Protein AF-A0A954S580-F1 (afdb_monomer_lite)

Sequence (83 aa):
MPVRSDSQTNIHDSSHYREKGFLICEKLFSENHIDALRKRMQEIAEGQHGRFPLSDIEREPNASATGWRSVRKINRCAENDPL

Radius of gyration: 18.3 Å; chains: 1; bounding box: 38×21×58 Å

Structure (mmCIF, N/CA/C/O backbone):
data_AF-A0A954S580-F1
#
_entry.id   AF-A0A954S580-F1
#
loop_
_atom_site.group_PDB
_atom_site.id
_atom_site.type_symbol
_atom_site.label_atom_id
_atom_site.label_alt_id
_atom_site.label_comp_id
_atom_site.label_asym_id
_atom_site.label_entity_id
_atom_site.label_seq_id
_atom_site.pdbx_PDB_ins_code
_atom_site.Cartn_x
_atom_site.Cartn_y
_atom_site.Cartn_z
_atom_site.occupancy
_atom_site.B_iso_or_equiv
_atom_site.auth_seq_id
_atom_site.auth_comp_id
_atom_site.auth_asym_id
_atom_site.auth_atom_id
_atom_site.pdbx_PDB_model_num
ATOM 1 N N . MET A 1 1 ? 7.760 11.291 40.547 1.00 39.59 1 MET A N 1
ATOM 2 C CA . MET A 1 1 ? 7.172 11.700 39.254 1.00 39.59 1 MET A CA 1
ATOM 3 C C . MET A 1 1 ? 6.721 10.435 38.528 1.00 39.59 1 MET A C 1
ATOM 5 O O . MET A 1 1 ? 7.570 9.808 37.909 1.00 39.59 1 MET A O 1
ATOM 9 N N . PRO A 1 2 ? 5.471 9.962 38.661 1.00 34.88 2 PRO A N 1
ATOM 10 C CA . PRO A 1 2 ? 5.026 8.820 37.878 1.00 34.88 2 PRO A CA 1
ATOM 11 C C . PRO A 1 2 ? 4.528 9.290 36.508 1.00 34.88 2 PRO A C 1
ATOM 13 O O . PRO A 1 2 ? 3.673 10.170 36.400 1.00 34.88 2 PRO A O 1
ATOM 16 N N . VAL A 1 3 ? 5.133 8.708 35.476 1.00 44.50 3 VAL A N 1
ATOM 17 C CA . VAL A 1 3 ? 4.790 8.838 34.059 1.00 44.50 3 VAL A CA 1
ATOM 18 C C . VAL A 1 3 ? 3.362 8.327 33.861 1.00 44.50 3 VAL A C 1
ATOM 20 O O . VAL A 1 3 ? 3.013 7.256 34.355 1.00 44.50 3 VAL A O 1
ATOM 23 N N . ARG A 1 4 ? 2.517 9.126 33.198 1.00 42.19 4 ARG A N 1
ATOM 24 C CA . ARG A 1 4 ? 1.114 8.780 32.953 1.00 42.19 4 ARG A CA 1
ATOM 25 C C . ARG A 1 4 ? 1.021 7.545 32.056 1.00 42.19 4 ARG A C 1
ATOM 27 O O . ARG A 1 4 ? 1.578 7.518 30.963 1.00 42.19 4 ARG A O 1
ATOM 34 N N . SER A 1 5 ? 0.313 6.571 32.613 1.00 45.81 5 SER A N 1
ATOM 35 C CA . SER A 1 5 ? -0.080 5.272 32.086 1.00 45.81 5 SER A CA 1
ATOM 36 C C . SER A 1 5 ? -0.868 5.385 30.778 1.00 45.81 5 SER A C 1
ATOM 38 O O . SER A 1 5 ? -1.735 6.244 30.627 1.00 45.81 5 SER A O 1
ATOM 40 N N . ASP A 1 6 ? -0.466 4.513 29.857 1.00 43.59 6 ASP A N 1
ATOM 41 C CA . ASP A 1 6 ? -1.253 3.751 28.891 1.00 43.59 6 ASP A CA 1
ATOM 42 C C . ASP A 1 6 ? -2.386 4.471 28.159 1.00 43.59 6 ASP A C 1
ATOM 44 O O . ASP A 1 6 ? -3.479 4.718 28.667 1.00 43.59 6 ASP A O 1
ATOM 48 N N . SER A 1 7 ? -2.110 4.707 26.879 1.00 48.16 7 SER A N 1
ATOM 49 C CA . SER A 1 7 ? -3.060 4.957 25.805 1.00 48.16 7 SER A CA 1
ATOM 50 C C . SER A 1 7 ? -4.196 3.928 25.847 1.00 48.16 7 SER A C 1
ATOM 52 O O . SER A 1 7 ? -4.106 2.863 25.239 1.00 48.16 7 SER A O 1
ATOM 54 N N . GLN A 1 8 ? -5.274 4.240 26.564 1.00 44.06 8 GLN A N 1
ATOM 55 C CA . GLN A 1 8 ? -6.523 3.496 26.486 1.00 44.06 8 GLN A CA 1
ATOM 56 C C . GLN A 1 8 ? -7.028 3.571 25.046 1.00 44.06 8 GLN A C 1
ATOM 58 O O . GLN A 1 8 ? -7.586 4.577 24.609 1.00 44.06 8 GLN A O 1
ATOM 63 N N . THR A 1 9 ? -6.822 2.497 24.291 1.00 50.47 9 THR A N 1
ATOM 64 C CA . THR A 1 9 ? -7.606 2.227 23.092 1.00 50.47 9 THR A CA 1
ATOM 65 C C . THR A 1 9 ? -9.035 2.022 23.589 1.00 50.47 9 THR A C 1
ATOM 67 O O . THR A 1 9 ? -9.368 0.965 24.119 1.00 50.47 9 THR A O 1
ATOM 70 N N . ASN A 1 10 ? -9.858 3.070 23.527 1.00 51.22 10 ASN A N 1
ATOM 71 C CA . ASN A 1 10 ? -11.267 3.027 23.916 1.00 51.22 10 ASN A CA 1
ATOM 72 C C . ASN A 1 10 ? -12.043 2.181 22.892 1.00 51.22 10 ASN A C 1
ATOM 74 O O . ASN A 1 10 ? -12.768 2.696 22.047 1.00 51.22 10 ASN A O 1
ATOM 78 N N . ILE A 1 11 ? -11.874 0.859 22.946 1.00 55.44 11 ILE A N 1
ATOM 79 C CA . ILE A 1 11 ? -12.696 -0.100 22.205 1.00 55.44 11 ILE A CA 1
ATOM 80 C C . ILE A 1 11 ? -13.971 -0.319 23.025 1.00 55.44 11 ILE A C 1
ATOM 82 O O . ILE A 1 11 ? -14.179 -1.364 23.634 1.00 55.44 11 ILE A O 1
ATOM 86 N N . HIS A 1 12 ? -14.815 0.706 23.091 1.00 54.56 12 HIS A N 1
ATOM 87 C CA . HIS A 1 12 ? -16.114 0.646 23.759 1.00 54.56 12 HIS A CA 1
ATOM 88 C C . HIS A 1 12 ? -17.233 1.046 22.800 1.00 54.56 12 HIS A C 1
ATOM 90 O O . HIS A 1 12 ? -18.037 1.914 23.113 1.00 54.56 12 HIS A O 1
ATOM 96 N N . ASP A 1 13 ? -17.303 0.413 21.624 1.00 65.75 13 ASP A N 1
ATOM 97 C CA . ASP A 1 13 ? -18.413 0.699 20.710 1.00 65.75 13 ASP A CA 1
ATOM 98 C C . ASP A 1 13 ? -18.887 -0.492 19.869 1.00 65.75 13 ASP A C 1
ATOM 100 O O . ASP A 1 13 ? -19.125 -0.423 18.662 1.00 65.75 13 ASP A O 1
ATOM 104 N N . SER A 1 14 ? -19.057 -1.639 20.531 1.00 72.81 14 SER A N 1
ATOM 105 C CA . SER A 1 14 ? -19.709 -2.801 19.916 1.00 72.81 14 SER A CA 1
ATOM 106 C C . SER A 1 14 ? -21.129 -2.481 19.417 1.00 72.81 14 SER A C 1
ATOM 108 O O . SER A 1 14 ? -21.595 -3.120 18.474 1.00 72.81 14 SER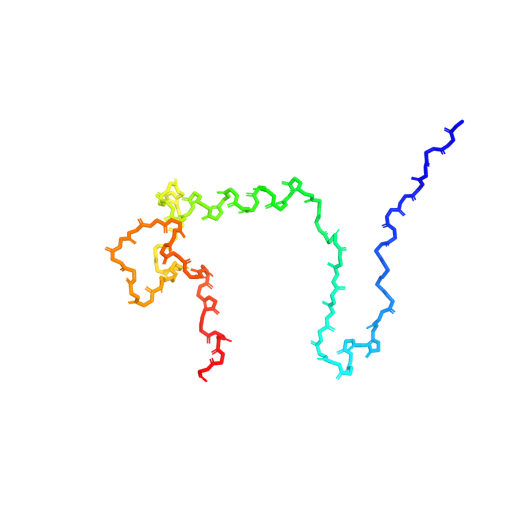 A O 1
ATOM 110 N N . SER A 1 15 ? -21.797 -1.479 20.000 1.00 80.31 15 SER A N 1
ATOM 111 C CA . SER A 1 15 ? -23.058 -0.898 19.523 1.00 80.31 15 SER A CA 1
ATOM 112 C C . SER A 1 15 ? -22.922 -0.237 18.153 1.00 80.31 15 SER A C 1
ATOM 114 O O . SER A 1 15 ? -23.654 -0.611 17.237 1.00 80.31 15 SER A O 1
ATOM 116 N N . HIS A 1 16 ? -21.971 0.684 17.976 1.00 83.62 16 HIS A N 1
ATOM 117 C CA . HIS A 1 16 ? -21.765 1.374 16.704 1.00 83.62 16 HIS A CA 1
ATOM 118 C C . HIS A 1 16 ? -21.358 0.414 15.594 1.00 83.62 16 HIS A C 1
ATOM 120 O O . HIS A 1 16 ? -21.875 0.520 14.487 1.00 83.62 16 HIS A O 1
ATOM 126 N N . TYR A 1 17 ? -20.521 -0.586 15.890 1.00 86.75 17 TYR A N 1
ATOM 127 C CA . TYR A 1 17 ? -20.197 -1.611 14.897 1.00 86.75 17 TYR A CA 1
ATOM 128 C C . TYR A 1 17 ? -21.435 -2.383 14.432 1.00 86.75 17 TYR A C 1
ATOM 130 O O . TYR A 1 17 ? -21.622 -2.585 13.236 1.00 86.75 17 TYR A O 1
ATOM 138 N N . ARG A 1 18 ? -22.305 -2.797 15.363 1.00 88.31 18 ARG A N 1
ATOM 139 C CA . ARG A 1 18 ? -23.540 -3.520 15.021 1.00 88.31 18 ARG A CA 1
ATOM 140 C C . ARG A 1 18 ? -24.513 -2.667 14.210 1.00 88.31 18 ARG A C 1
ATOM 142 O O . ARG A 1 18 ? -25.181 -3.206 13.338 1.00 88.31 18 ARG A O 1
ATOM 149 N N . GLU A 1 19 ? -24.616 -1.373 14.509 1.00 91.94 19 GLU A N 1
ATOM 150 C CA . GLU A 1 19 ? -25.563 -0.473 13.840 1.00 91.94 19 GLU A CA 1
ATOM 151 C C . GLU A 1 19 ? -25.037 0.051 12.496 1.00 91.94 19 GLU A C 1
ATOM 153 O O . GLU A 1 19 ? -25.785 0.138 11.526 1.00 91.94 19 GLU A O 1
ATOM 158 N N . LYS A 1 20 ? -23.755 0.427 12.436 1.00 89.31 20 LYS A N 1
ATOM 159 C CA . LYS A 1 20 ? -23.146 1.111 11.285 1.00 89.31 20 LYS A CA 1
ATOM 160 C C . LYS A 1 20 ? -22.283 0.200 10.414 1.00 89.31 20 LYS A C 1
ATOM 162 O O . LYS A 1 20 ? -21.968 0.574 9.289 1.00 89.31 20 LYS A O 1
ATOM 167 N N . GLY A 1 21 ? -21.889 -0.973 10.911 1.00 89.00 21 GLY A N 1
ATOM 168 C CA . GLY A 1 21 ? -21.055 -1.938 10.187 1.00 89.00 21 GLY A CA 1
ATOM 169 C C . GLY A 1 21 ? -19.559 -1.603 10.145 1.00 89.00 21 GLY A C 1
ATOM 170 O O . GLY A 1 21 ? -18.802 -2.323 9.498 1.00 89.00 21 GLY A O 1
ATOM 171 N N . PHE A 1 22 ? -19.106 -0.542 10.822 1.00 86.62 22 PHE A N 1
ATOM 172 C CA . PHE A 1 22 ? -17.693 -0.150 10.880 1.00 86.62 22 PHE A CA 1
ATOM 173 C C . PHE A 1 22 ? -17.300 0.382 12.264 1.00 86.62 22 PHE A C 1
ATOM 175 O O . PHE A 1 22 ? -18.156 0.688 13.086 1.00 86.62 22 PHE A O 1
ATOM 182 N N . LEU A 1 23 ? -15.993 0.460 12.529 1.00 89.19 23 LEU A N 1
ATOM 183 C CA . LEU A 1 23 ? -15.402 1.067 13.725 1.00 89.19 23 LEU A CA 1
ATOM 184 C C . LEU A 1 23 ? -14.244 1.966 13.302 1.00 89.19 23 LEU A C 1
ATOM 186 O O . LEU A 1 23 ? -13.425 1.568 12.474 1.00 89.19 23 LEU A O 1
ATOM 190 N N . ILE A 1 24 ? -14.160 3.157 13.892 1.00 85.50 24 ILE A N 1
ATOM 191 C CA . ILE A 1 24 ? -13.030 4.067 13.694 1.00 85.50 24 ILE A CA 1
ATOM 192 C C . ILE A 1 24 ? -12.098 3.923 14.895 1.00 85.50 24 ILE A C 1
ATOM 194 O O . ILE A 1 24 ? -12.444 4.302 16.010 1.00 85.50 24 ILE A O 1
ATOM 198 N N . CYS A 1 25 ? -10.908 3.372 14.660 1.00 85.06 25 CYS A N 1
ATOM 199 C CA . CYS A 1 25 ? -9.874 3.231 15.680 1.00 85.06 25 CYS A CA 1
ATOM 200 C C . CYS A 1 25 ? -8.780 4.274 15.453 1.00 85.06 25 CYS A C 1
ATOM 202 O O . CYS A 1 25 ? -7.929 4.119 14.573 1.00 85.06 25 CYS A O 1
ATOM 204 N N . GLU A 1 26 ? -8.781 5.331 16.259 1.00 85.56 26 GLU A N 1
ATOM 205 C CA . GLU A 1 26 ? -7.708 6.321 16.234 1.00 85.56 26 GLU A CA 1
ATOM 206 C C . GLU A 1 26 ? -6.415 5.740 16.818 1.00 85.56 26 GLU A C 1
ATOM 208 O O . GLU A 1 26 ? -6.437 5.025 17.821 1.00 85.56 26 GLU A O 1
ATOM 213 N N . LYS A 1 27 ? -5.271 6.070 16.201 1.00 86.69 27 LYS A N 1
ATOM 214 C CA . LYS A 1 27 ? -3.925 5.679 16.669 1.00 86.69 27 LYS A CA 1
ATOM 215 C C . LYS A 1 27 ? -3.753 4.167 16.886 1.00 86.69 27 LYS A C 1
ATOM 217 O O . LYS A 1 27 ? -3.030 3.746 17.785 1.00 86.69 27 LYS A O 1
ATOM 222 N N . LEU A 1 28 ? -4.391 3.351 16.038 1.00 89.56 28 LEU A N 1
ATOM 223 C CA . LEU A 1 28 ? -4.252 1.888 16.062 1.00 89.56 28 LEU A CA 1
ATOM 224 C C . LEU A 1 28 ? -2.790 1.437 15.897 1.00 89.56 28 LEU A C 1
ATOM 226 O O . LEU A 1 28 ? -2.369 0.437 16.473 1.00 89.56 28 LEU A O 1
ATOM 230 N N . PHE A 1 29 ? -2.012 2.203 15.133 1.00 90.81 29 PHE A N 1
ATOM 231 C CA . PHE A 1 29 ? -0.576 2.031 14.975 1.00 90.81 29 PHE A CA 1
ATOM 232 C C . PHE A 1 29 ? 0.160 3.288 15.4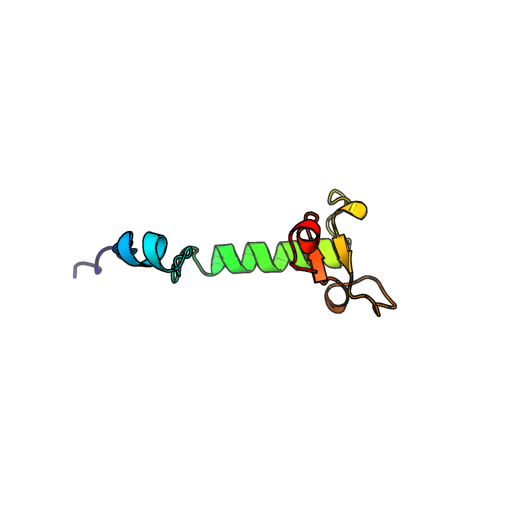39 1.00 90.81 29 PHE A C 1
ATOM 234 O O . PHE A 1 29 ? -0.368 4.397 15.360 1.00 90.81 29 PHE A O 1
ATOM 241 N N . SER A 1 30 ? 1.400 3.114 15.895 1.00 92.88 30 SER A N 1
ATOM 242 C CA . SER A 1 30 ? 2.316 4.236 16.104 1.00 92.88 30 SER A CA 1
ATOM 243 C C . SER A 1 30 ? 2.718 4.862 14.765 1.00 92.88 30 SER A C 1
ATOM 245 O O . SER A 1 30 ? 2.763 4.173 13.744 1.00 92.88 30 SER A O 1
ATOM 247 N N . GLU A 1 31 ? 3.083 6.146 14.777 1.00 92.25 31 GLU A N 1
ATOM 248 C CA . GLU A 1 31 ? 3.527 6.858 13.567 1.00 92.25 31 GLU A CA 1
ATOM 249 C C . GLU A 1 31 ? 4.697 6.148 12.873 1.00 92.25 31 GLU A C 1
ATOM 251 O O . GLU A 1 31 ? 4.666 5.962 11.663 1.00 92.25 31 GLU A O 1
ATOM 256 N N . ASN A 1 32 ? 5.658 5.608 13.634 1.00 94.75 32 ASN A N 1
ATOM 257 C CA . ASN A 1 32 ? 6.779 4.847 13.069 1.00 94.75 32 ASN A CA 1
ATOM 258 C C . ASN A 1 32 ? 6.321 3.633 12.236 1.00 94.75 32 ASN A C 1
ATOM 260 O O . ASN A 1 32 ? 6.923 3.326 11.207 1.00 94.75 32 ASN A O 1
ATOM 264 N N . HIS A 1 33 ? 5.270 2.926 12.669 1.00 92.44 33 HIS A N 1
ATOM 265 C CA . HIS A 1 33 ? 4.718 1.808 11.901 1.00 92.44 33 HIS A CA 1
ATOM 266 C C . HIS A 1 33 ? 3.999 2.298 10.641 1.00 92.44 33 HIS A C 1
ATOM 268 O O . HIS A 1 33 ? 4.138 1.682 9.583 1.00 92.44 33 HIS A O 1
ATOM 274 N N . ILE A 1 34 ? 3.267 3.411 10.733 1.00 92.75 34 ILE A N 1
ATOM 275 C CA . ILE A 1 34 ? 2.608 4.018 9.572 1.00 92.75 34 ILE A CA 1
ATOM 276 C C . ILE A 1 34 ? 3.648 4.484 8.546 1.00 92.75 34 ILE A C 1
ATOM 278 O O . ILE A 1 34 ? 3.494 4.214 7.356 1.00 92.75 34 ILE A O 1
ATOM 282 N N . ASP A 1 35 ? 4.733 5.117 8.982 1.00 93.94 35 ASP A N 1
ATOM 283 C CA . ASP A 1 35 ? 5.792 5.596 8.094 1.00 93.94 35 ASP A CA 1
ATOM 284 C C . ASP A 1 35 ? 6.543 4.449 7.416 1.00 93.94 35 ASP A C 1
ATOM 286 O O . ASP A 1 35 ? 6.821 4.516 6.217 1.00 93.94 35 ASP A O 1
ATOM 290 N N . ALA A 1 36 ? 6.796 3.351 8.136 1.00 91.94 36 ALA A N 1
ATOM 291 C CA . ALA A 1 36 ? 7.356 2.141 7.540 1.00 91.94 36 ALA A CA 1
ATOM 292 C C . ALA A 1 36 ? 6.442 1.567 6.440 1.00 91.94 36 ALA A C 1
ATOM 294 O O . ALA A 1 36 ? 6.928 1.175 5.377 1.00 91.94 36 ALA A O 1
ATOM 295 N N . LEU A 1 37 ? 5.122 1.557 6.660 1.00 89.69 37 LEU A N 1
ATOM 296 C CA . LEU A 1 37 ? 4.149 1.126 5.652 1.00 89.69 37 LEU A CA 1
ATOM 297 C C . LEU A 1 37 ? 4.125 2.069 4.446 1.00 89.69 37 LEU A C 1
ATOM 299 O O . LEU A 1 37 ? 4.203 1.597 3.313 1.00 89.69 37 LEU A O 1
ATOM 303 N N . ARG A 1 38 ? 4.083 3.389 4.670 1.00 89.12 38 ARG A N 1
ATOM 304 C C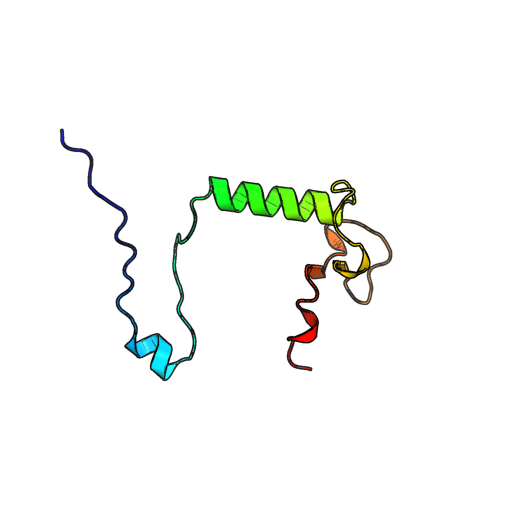A . ARG A 1 38 ? 4.125 4.402 3.600 1.00 89.12 38 ARG A CA 1
ATOM 305 C C . ARG A 1 38 ? 5.369 4.243 2.734 1.00 89.12 38 ARG A C 1
ATOM 307 O O . ARG A 1 38 ? 5.252 4.169 1.513 1.00 89.12 38 ARG A O 1
ATOM 314 N N . LYS A 1 39 ? 6.539 4.122 3.368 1.00 90.44 39 LYS A N 1
ATOM 315 C CA . LYS A 1 39 ? 7.812 3.915 2.672 1.00 90.44 39 LYS A CA 1
ATOM 316 C C . LYS A 1 39 ? 7.772 2.649 1.822 1.00 90.44 39 LYS A C 1
ATOM 318 O O . LYS A 1 39 ? 8.122 2.687 0.648 1.00 90.44 39 LYS A O 1
ATOM 323 N N . ARG A 1 40 ? 7.282 1.541 2.380 1.00 88.94 40 ARG A N 1
ATOM 324 C CA . ARG A 1 40 ? 7.188 0.277 1.646 1.00 88.94 40 ARG A CA 1
ATOM 325 C C . ARG A 1 40 ? 6.240 0.363 0.452 1.00 88.94 40 ARG A C 1
ATOM 327 O O . ARG A 1 40 ? 6.543 -0.184 -0.604 1.00 88.94 40 ARG A O 1
ATOM 334 N N . MET A 1 41 ? 5.103 1.042 0.598 1.00 86.56 41 MET A N 1
ATOM 335 C CA . MET A 1 41 ? 4.180 1.255 -0.521 1.00 86.56 41 MET A CA 1
ATOM 336 C C . MET A 1 41 ? 4.830 2.095 -1.628 1.00 86.56 41 MET A C 1
ATOM 338 O O . MET A 1 41 ? 4.663 1.772 -2.804 1.00 86.56 41 MET A O 1
ATOM 342 N N . GLN A 1 42 ? 5.614 3.114 -1.267 1.00 87.56 42 GLN A N 1
ATOM 343 C CA . GLN A 1 42 ? 6.386 3.899 -2.227 1.00 87.56 42 GLN A CA 1
ATOM 344 C C . GLN A 1 42 ? 7.426 3.037 -2.960 1.00 87.56 42 GLN A C 1
ATOM 346 O O . GLN A 1 42 ? 7.445 3.031 -4.187 1.00 87.56 42 GLN A O 1
ATOM 351 N N . GLU A 1 43 ? 8.224 2.249 -2.235 1.00 89.00 43 GLU A N 1
ATOM 352 C CA . GLU A 1 43 ? 9.221 1.338 -2.820 1.00 89.00 43 GLU A CA 1
ATOM 353 C C . GLU A 1 43 ? 8.580 0.320 -3.784 1.00 89.00 43 GLU A C 1
ATOM 355 O O . GLU A 1 43 ? 9.130 0.028 -4.847 1.00 89.00 43 GLU A O 1
ATOM 360 N N . ILE A 1 44 ? 7.402 -0.217 -3.443 1.00 87.44 44 ILE A N 1
ATOM 361 C CA . ILE A 1 44 ? 6.639 -1.117 -4.323 1.00 87.44 44 ILE A CA 1
ATOM 362 C C . ILE A 1 44 ? 6.206 -0.384 -5.595 1.00 87.44 44 ILE A C 1
ATOM 364 O O . ILE A 1 44 ? 6.433 -0.879 -6.699 1.00 87.44 44 ILE A O 1
ATOM 368 N N . ALA A 1 45 ? 5.610 0.798 -5.456 1.00 83.88 45 ALA A N 1
ATOM 369 C CA . ALA A 1 45 ? 5.109 1.566 -6.590 1.00 83.88 45 ALA A CA 1
ATOM 370 C C . ALA A 1 45 ? 6.222 2.068 -7.522 1.00 83.88 45 ALA A C 1
ATOM 372 O O . ALA A 1 45 ? 6.019 2.196 -8.729 1.00 83.88 45 ALA A O 1
ATOM 373 N N . GLU A 1 46 ? 7.402 2.341 -6.968 1.00 86.50 46 GLU A N 1
ATOM 374 C CA . GLU A 1 46 ? 8.609 2.702 -7.713 1.00 86.50 46 GLU A CA 1
ATOM 375 C C . GLU A 1 46 ? 9.323 1.479 -8.315 1.00 86.50 46 GLU A C 1
ATOM 377 O O . GLU A 1 46 ? 10.332 1.632 -8.999 1.00 86.50 46 GLU A O 1
ATOM 382 N N . GLY A 1 47 ? 8.817 0.260 -8.088 1.00 80.62 47 GLY A N 1
ATOM 383 C CA . GLY A 1 47 ? 9.424 -0.976 -8.587 1.00 80.62 47 GLY A CA 1
ATOM 384 C C . GLY A 1 47 ? 10.740 -1.345 -7.893 1.00 80.62 47 GLY A C 1
ATOM 385 O O . GLY A 1 47 ? 11.451 -2.235 -8.352 1.00 80.62 47 GLY A O 1
ATOM 386 N N . GLN A 1 48 ? 11.068 -0.690 -6.778 1.00 82.88 48 GLN A N 1
ATOM 387 C CA . GLN A 1 48 ? 12.272 -0.946 -5.980 1.00 82.88 48 GLN A CA 1
ATOM 388 C C . GLN A 1 48 ? 12.131 -2.211 -5.130 1.00 82.88 48 GLN A C 1
ATOM 390 O O . GLN A 1 48 ? 13.120 -2.821 -4.722 1.00 82.88 48 GLN A O 1
ATOM 395 N N . HIS A 1 49 ? 10.898 -2.655 -4.897 1.00 74.25 49 HIS A N 1
ATOM 396 C CA . HIS A 1 49 ? 10.620 -3.882 -4.172 1.00 74.25 49 HIS A CA 1
ATOM 397 C C . HIS A 1 49 ? 10.542 -5.072 -5.145 1.00 74.25 49 HIS A C 1
ATOM 399 O O . HIS A 1 49 ? 9.462 -5.593 -5.411 1.00 74.25 49 HIS A O 1
ATOM 405 N N .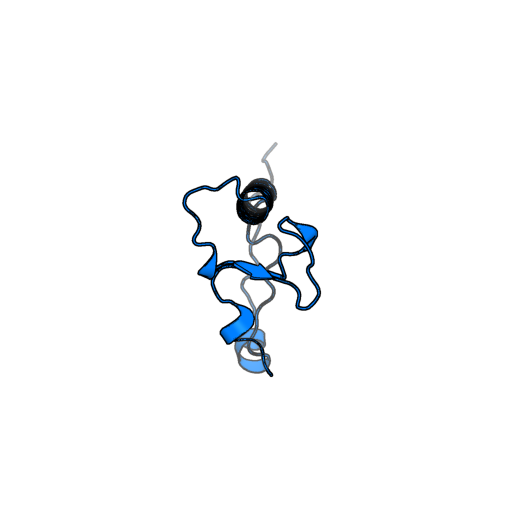 GLY A 1 50 ? 11.694 -5.541 -5.645 1.00 64.38 50 GLY A N 1
ATOM 406 C CA . GLY A 1 50 ? 11.834 -6.569 -6.703 1.00 64.38 50 GLY A CA 1
ATOM 407 C C . GLY A 1 50 ? 11.219 -7.961 -6.446 1.00 64.38 50 GLY A C 1
ATOM 408 O O . GLY A 1 50 ? 11.462 -8.891 -7.207 1.00 64.38 50 GLY A O 1
ATOM 409 N N . ARG A 1 51 ? 10.435 -8.125 -5.375 1.00 78.56 51 ARG A N 1
ATOM 410 C CA . ARG A 1 51 ? 9.641 -9.326 -5.058 1.00 78.56 51 ARG A CA 1
ATOM 411 C C . ARG A 1 51 ? 8.127 -9.091 -5.069 1.00 78.56 51 ARG A C 1
ATOM 413 O O . ARG A 1 51 ? 7.390 -10.053 -4.890 1.00 78.56 51 ARG A O 1
ATOM 420 N N . PHE A 1 52 ? 7.657 -7.849 -5.203 1.00 82.75 52 PHE A N 1
ATOM 421 C CA . PHE A 1 52 ? 6.222 -7.578 -5.228 1.00 82.75 52 PHE A CA 1
ATOM 422 C C . PHE A 1 52 ? 5.666 -7.860 -6.635 1.00 82.75 52 PHE A C 1
ATOM 424 O O . PHE A 1 52 ? 6.216 -7.324 -7.603 1.00 82.75 52 PHE A O 1
ATOM 431 N N . PRO A 1 53 ? 4.624 -8.697 -6.791 1.00 83.81 53 PRO A N 1
ATOM 432 C CA . PRO A 1 53 ? 4.092 -9.028 -8.107 1.00 83.81 53 PRO A CA 1
ATOM 433 C C . PRO A 1 53 ? 3.496 -7.793 -8.783 1.00 83.81 53 PRO A C 1
ATOM 435 O O . PRO A 1 53 ? 2.628 -7.127 -8.226 1.00 83.81 53 PRO A O 1
ATOM 438 N N . LEU A 1 54 ? 3.921 -7.498 -10.015 1.00 80.19 54 LEU A N 1
ATOM 439 C CA . LEU A 1 54 ? 3.357 -6.379 -10.781 1.00 80.19 54 LEU A CA 1
ATOM 440 C C . LEU A 1 54 ? 1.858 -6.558 -11.061 1.00 80.19 54 LEU A C 1
ATOM 442 O O . LEU A 1 54 ? 1.153 -5.562 -11.180 1.00 80.19 54 LEU A O 1
ATOM 446 N N . SER A 1 55 ? 1.379 -7.805 -11.138 1.00 81.81 55 SER A N 1
ATOM 447 C CA . SER A 1 55 ? -0.045 -8.151 -11.267 1.00 81.81 55 SER A CA 1
ATOM 448 C C . SER A 1 55 ? -0.889 -7.682 -10.087 1.00 81.81 55 SER A C 1
ATOM 450 O O . SER A 1 55 ? -2.091 -7.492 -10.233 1.00 81.81 55 SER A O 1
ATOM 452 N N . ASP A 1 56 ? -0.258 -7.495 -8.929 1.00 85.94 56 ASP A N 1
ATOM 453 C CA . ASP A 1 56 ? -0.929 -7.103 -7.697 1.00 85.94 56 ASP A CA 1
ATOM 454 C C . ASP A 1 56 ? -0.875 -5.581 -7.502 1.00 85.94 56 ASP A C 1
ATOM 456 O O . ASP A 1 56 ? -1.336 -5.086 -6.475 1.00 85.94 56 ASP A O 1
ATOM 460 N N . ILE A 1 57 ? -0.309 -4.831 -8.460 1.00 86.12 57 ILE A N 1
ATOM 461 C CA . ILE A 1 57 ? -0.292 -3.365 -8.481 1.00 86.12 57 ILE A CA 1
ATOM 462 C C . ILE A 1 57 ? -1.332 -2.873 -9.483 1.00 86.12 57 ILE A C 1
ATOM 464 O O . ILE A 1 57 ? -1.213 -3.078 -10.691 1.00 86.12 57 ILE A O 1
ATOM 468 N N . GLU A 1 58 ? -2.307 -2.130 -8.985 1.00 87.56 58 GLU A N 1
ATOM 469 C CA . GLU A 1 58 ? -3.377 -1.549 -9.780 1.00 87.56 58 GLU A CA 1
ATOM 470 C C . GLU A 1 58 ? -3.111 -0.067 -10.011 1.00 87.56 58 GLU A C 1
ATOM 472 O O . GLU A 1 58 ? -2.783 0.684 -9.085 1.00 87.56 58 GLU A O 1
ATOM 477 N N . ARG A 1 59 ? -3.252 0.368 -11.262 1.00 87.44 59 ARG A N 1
ATOM 478 C CA . ARG A 1 59 ? -2.905 1.726 -11.681 1.00 87.44 59 ARG A CA 1
ATOM 479 C C . ARG A 1 59 ? -4.135 2.565 -11.966 1.00 87.44 59 ARG A C 1
ATOM 481 O O . ARG A 1 59 ? -5.204 2.040 -12.267 1.00 87.44 59 ARG A O 1
ATOM 488 N N . GLU A 1 60 ? -3.959 3.877 -11.902 1.00 87.25 60 GLU A N 1
ATOM 489 C CA . GLU A 1 60 ? -4.973 4.810 -12.372 1.00 87.25 60 GLU A CA 1
ATOM 490 C C . GLU A 1 60 ? -5.291 4.558 -13.858 1.00 87.25 60 GLU A C 1
ATOM 492 O O . GLU A 1 60 ? -4.361 4.326 -14.637 1.00 87.25 60 GLU A O 1
ATOM 497 N N . PRO A 1 61 ? -6.567 4.646 -14.290 1.00 81.75 61 PRO A N 1
ATOM 498 C CA . PRO A 1 61 ? -6.969 4.338 -15.668 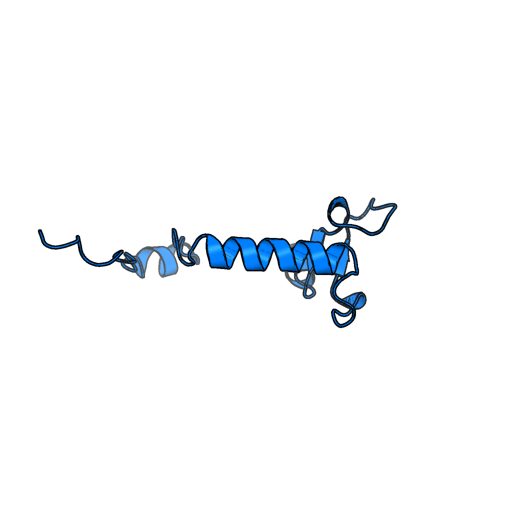1.00 81.75 61 PRO A CA 1
ATOM 499 C C . PRO A 1 61 ? -6.211 5.139 -16.736 1.00 81.75 61 PRO A C 1
ATOM 501 O O . PRO A 1 61 ? -6.003 4.661 -17.846 1.00 81.75 61 PRO A O 1
ATOM 504 N N . ASN A 1 62 ? -5.771 6.349 -16.379 1.00 84.25 62 ASN A N 1
ATOM 505 C CA . ASN A 1 62 ? -5.073 7.280 -17.268 1.00 84.25 62 ASN A CA 1
ATOM 506 C C . ASN A 1 62 ? -3.563 7.363 -16.986 1.00 84.25 62 ASN A C 1
ATOM 508 O O . ASN A 1 62 ? -2.896 8.301 -17.426 1.00 84.25 62 ASN A O 1
ATOM 512 N N . ALA A 1 63 ? -3.008 6.427 -16.215 1.00 84.62 63 ALA A N 1
ATOM 513 C CA . ALA A 1 63 ? -1.590 6.424 -15.903 1.00 84.62 63 ALA A CA 1
ATOM 514 C C . ALA A 1 63 ? -0.741 6.122 -17.147 1.00 84.62 63 ALA A C 1
ATOM 516 O O . ALA A 1 63 ? -0.740 5.008 -17.664 1.00 84.62 63 ALA A O 1
ATOM 517 N N . SER A 1 64 ? 0.053 7.101 -17.580 1.00 71.38 64 SER A N 1
ATOM 518 C CA . SER A 1 64 ? 0.980 6.960 -18.710 1.00 71.38 64 SER A CA 1
ATOM 519 C C . SER A 1 64 ? 2.345 6.374 -18.329 1.00 71.38 64 SER A C 1
ATOM 521 O O . SER A 1 64 ? 3.105 5.976 -19.208 1.00 71.38 64 SER A O 1
ATOM 523 N N . ALA A 1 65 ? 2.674 6.311 -17.034 1.00 71.62 65 ALA A N 1
ATOM 524 C CA . ALA A 1 65 ? 3.979 5.870 -16.546 1.00 71.62 65 ALA A CA 1
ATOM 525 C C . ALA A 1 65 ? 3.882 5.053 -15.250 1.00 71.62 65 ALA A C 1
ATOM 527 O O . ALA A 1 65 ? 2.914 5.150 -14.497 1.00 71.62 65 ALA A O 1
ATOM 528 N N . THR A 1 66 ? 4.910 4.250 -14.974 1.00 73.75 66 THR A N 1
ATOM 529 C CA . THR A 1 66 ? 5.142 3.590 -13.679 1.00 73.75 66 THR A CA 1
ATOM 530 C C . THR A 1 66 ? 5.601 4.588 -12.620 1.00 73.75 66 THR A C 1
ATOM 532 O O . THR A 1 66 ? 6.430 5.446 -12.912 1.00 73.75 66 THR A O 1
ATOM 535 N N . GLY A 1 67 ? 5.119 4.44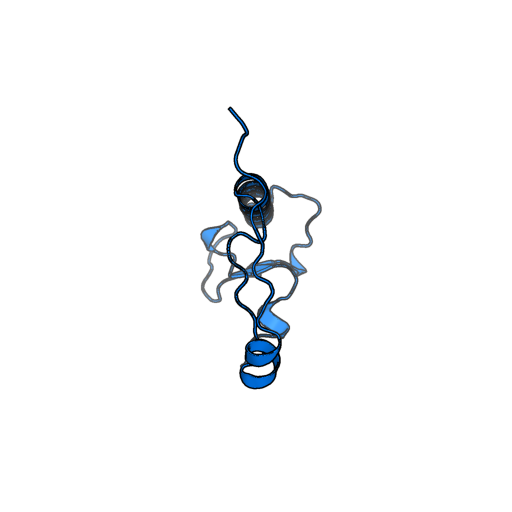0 -11.387 1.00 78.50 67 GLY A N 1
ATOM 536 C CA . GLY A 1 67 ? 5.606 5.191 -10.232 1.00 78.50 67 GLY A CA 1
ATOM 537 C C . GLY A 1 67 ? 4.528 5.406 -9.177 1.00 78.50 67 GLY A C 1
ATOM 538 O O . GLY A 1 67 ? 3.352 5.141 -9.401 1.00 78.50 67 GLY A O 1
ATOM 539 N N . TRP A 1 68 ? 4.920 5.955 -8.028 1.00 82.06 68 TRP A N 1
ATOM 540 C CA . TRP A 1 68 ? 4.013 6.227 -6.905 1.00 82.06 68 TRP A CA 1
ATOM 541 C C . TRP A 1 68 ? 2.714 6.942 -7.302 1.00 82.06 68 TRP A C 1
ATOM 543 O O . TRP A 1 68 ? 1.633 6.563 -6.867 1.00 82.06 68 TRP A O 1
ATOM 553 N N . ARG A 1 69 ? 2.807 7.943 -8.184 1.00 83.94 69 ARG A N 1
ATOM 554 C CA . ARG A 1 69 ? 1.657 8.755 -8.616 1.00 83.94 69 ARG A CA 1
ATOM 555 C C . ARG A 1 69 ? 0.683 8.034 -9.546 1.00 83.94 69 ARG A C 1
ATOM 557 O O . ARG A 1 69 ? -0.393 8.563 -9.789 1.00 83.94 69 ARG A O 1
ATOM 564 N N . SER A 1 70 ? 1.068 6.891 -10.109 1.00 84.81 70 SER A N 1
ATOM 565 C CA . SER A 1 70 ? 0.195 6.108 -10.981 1.00 84.81 70 SER A CA 1
ATOM 566 C C . SER A 1 70 ? -0.446 4.917 -10.293 1.00 84.81 70 SER A C 1
ATOM 568 O O . SER A 1 70 ? -1.300 4.282 -10.906 1.00 84.81 70 SER A O 1
ATOM 570 N N . VAL A 1 71 ? -0.061 4.602 -9.055 1.00 87.31 71 VAL A N 1
ATOM 571 C CA . VAL A 1 71 ? -0.644 3.495 -8.296 1.00 87.31 71 VAL A CA 1
ATOM 572 C C . VAL A 1 71 ? -1.925 3.961 -7.619 1.00 87.31 71 VAL A C 1
ATOM 574 O O . VAL A 1 71 ? -1.913 4.891 -6.819 1.00 87.31 71 VAL A O 1
ATOM 577 N N . ARG A 1 72 ? -3.022 3.269 -7.928 1.00 85.81 72 ARG A N 1
ATOM 578 C CA . ARG A 1 72 ? -4.330 3.457 -7.297 1.00 85.81 72 ARG A CA 1
ATOM 579 C C . ARG A 1 72 ? -4.470 2.540 -6.087 1.00 85.81 72 ARG A C 1
ATOM 581 O O . ARG A 1 72 ? -4.894 2.974 -5.018 1.00 85.81 72 ARG A O 1
ATOM 588 N N . LYS A 1 73 ? -4.114 1.260 -6.256 1.00 86.38 73 LYS A N 1
ATOM 589 C CA . LYS A 1 73 ? -4.205 0.216 -5.225 1.00 86.38 73 LYS A CA 1
ATOM 590 C C . LYS A 1 73 ? -3.117 -0.838 -5.385 1.00 86.38 73 LYS A C 1
ATOM 592 O O . LYS A 1 73 ? -2.475 -0.945 -6.425 1.00 86.38 73 LYS A O 1
ATOM 597 N N . ILE A 1 74 ? -2.942 -1.633 -4.338 1.00 84.06 74 ILE A N 1
ATOM 598 C CA . ILE A 1 74 ? -2.110 -2.835 -4.336 1.00 84.06 74 ILE A CA 1
ATOM 599 C C . ILE A 1 74 ? -2.898 -4.002 -3.726 1.00 84.06 74 ILE A C 1
ATOM 601 O O . ILE A 1 74 ? -3.903 -3.768 -3.055 1.00 84.06 74 ILE A O 1
ATOM 605 N N . ASN A 1 75 ? -2.425 -5.235 -3.914 1.00 82.81 75 ASN A N 1
ATOM 606 C CA . ASN A 1 75 ? -3.036 -6.476 -3.417 1.00 82.81 75 ASN A CA 1
ATOM 607 C C . ASN A 1 75 ? -4.440 -6.764 -3.980 1.00 82.81 75 ASN A C 1
ATOM 609 O O . ASN A 1 75 ? -5.270 -7.338 -3.278 1.00 82.81 75 ASN A O 1
ATOM 613 N N . ARG A 1 76 ? -4.710 -6.372 -5.235 1.00 81.94 76 ARG A N 1
ATOM 614 C CA . ARG A 1 76 ? -5.993 -6.635 -5.925 1.00 81.94 76 ARG A CA 1
ATOM 615 C C . ARG A 1 76 ? -7.217 -6.065 -5.189 1.00 81.94 76 ARG A C 1
ATOM 617 O O . ARG A 1 76 ? -8.329 -6.581 -5.273 1.00 81.94 76 ARG A O 1
ATOM 624 N N . CYS A 1 77 ? -7.016 -4.989 -4.435 1.00 80.12 77 CYS A N 1
ATOM 625 C CA . CYS A 1 77 ? -8.060 -4.359 -3.641 1.00 80.12 77 CYS A CA 1
ATOM 626 C C . CYS A 1 77 ? -9.177 -3.699 -4.472 1.00 80.12 77 CYS A C 1
ATOM 628 O O . CYS A 1 77 ? -10.204 -3.374 -3.876 1.00 80.12 77 CYS A O 1
ATOM 630 N N . ALA A 1 78 ? -9.042 -3.448 -5.783 1.00 78.69 78 ALA A N 1
ATOM 631 C CA . ALA A 1 78 ? -10.181 -2.936 -6.566 1.00 78.69 78 ALA A CA 1
ATOM 632 C C . ALA A 1 78 ? -11.188 -4.017 -6.959 1.00 78.69 78 ALA A C 1
ATOM 634 O O . ALA A 1 78 ? -12.307 -3.672 -7.314 1.00 78.69 78 ALA A O 1
ATOM 635 N N . GLU A 1 79 ? -10.867 -5.307 -6.830 1.00 81.88 79 GLU A N 1
ATOM 636 C CA . GLU A 1 79 ? -11.852 -6.382 -7.058 1.00 81.88 79 GLU A CA 1
ATOM 637 C C . GLU A 1 79 ? -13.024 -6.318 -6.075 1.00 81.88 79 GLU A C 1
ATOM 639 O O . GLU A 1 79 ? -14.098 -6.848 -6.343 1.00 81.88 79 GLU A O 1
ATOM 644 N N . ASN A 1 80 ? -12.811 -5.647 -4.944 1.00 79.56 80 ASN A N 1
ATOM 645 C CA . ASN A 1 80 ? -13.813 -5.423 -3.915 1.00 79.56 80 ASN A CA 1
ATOM 646 C C . ASN A 1 80 ? -14.378 -3.993 -3.947 1.00 79.56 80 ASN A C 1
ATOM 648 O O . ASN A 1 80 ? -15.133 -3.631 -3.044 1.00 79.56 80 ASN A O 1
ATOM 652 N N . ASP A 1 81 ? -14.005 -3.168 -4.936 1.00 75.94 81 ASP A N 1
ATOM 653 C CA . ASP A 1 81 ? -14.651 -1.869 -5.112 1.00 75.94 81 ASP A CA 1
ATOM 654 C C . ASP A 1 81 ? -16.073 -2.066 -5.639 1.00 75.94 81 ASP A C 1
ATOM 656 O O . ASP A 1 81 ? -16.282 -2.857 -6.561 1.00 75.94 81 ASP A O 1
ATOM 660 N N . PRO A 1 82 ? -17.061 -1.340 -5.092 1.00 74.06 82 PRO A N 1
ATOM 661 C CA . PRO A 1 82 ? -18.359 -1.257 -5.735 1.00 74.06 82 PRO A CA 1
ATOM 662 C C . PRO A 1 82 ? -18.188 -0.663 -7.143 1.00 74.06 82 PRO A C 1
ATOM 664 O O . PRO A 1 82 ? -17.498 0.347 -7.310 1.00 74.06 82 PRO A O 1
ATOM 667 N N . LEU A 1 83 ? -18.790 -1.333 -8.133 1.00 63.66 83 LEU A N 1
ATOM 668 C CA . LEU A 1 83 ? -18.851 -0.893 -9.531 1.00 63.66 83 LEU A CA 1
ATOM 669 C C . LEU A 1 83 ? -19.670 0.392 -9.689 1.00 63.66 83 LEU A C 1
ATOM 671 O O . LEU A 1 83 ? -20.725 0.503 -9.020 1.00 63.66 83 LEU A O 1
#

pLDDT: mean 78.48, std 14.82, range [34.88, 94.75]

Secondary structure (DSSP, 8-state):
-PPPP--------HHHHHHHS----TTSS-HHHHHHHHHHHHHHHTT--TTS-GGGEEE-TT--S-SGGGEEEETTGGGGS--

Foldseek 3Di:
DDDDDDDPQPPPPPVCCVVVVDDDGPCPDDPVVVVVVVVVLQCVQQCVPVPFDPVQFDFDPPDPDGGPNGTPGGRPVCVPPDD